Protein AF-A0A8E2IMB8-F1 (afdb_monomer_lite)

Foldseek 3Di:
DDPPPPPDPPPPPQQDDDDCDDPCVPPDDDDGAHPVNVVVLVVVLVPDDDPCVNVVSVVVVD

Radius of gyration: 16.47 Å; chains: 1; bounding box: 50×18×37 Å

Secondary structure (DSSP, 8-state):
--S----------------S-STTTTSPPPP---HHHHHHHHHHHHH--STTHHHHHHGGG-

pLDDT: mean 78.73, std 18.07, range [35.94, 97.56]

Structure (mmCIF, N/CA/C/O backbone):
data_AF-A0A8E2IMB8-F1
#
_entry.id   AF-A0A8E2IMB8-F1
#
loop_
_atom_site.group_PDB
_atom_site.id
_atom_site.type_symbol
_atom_site.label_atom_id
_atom_site.label_alt_id
_atom_site.label_comp_id
_atom_site.label_asym_id
_atom_site.label_entity_id
_atom_site.label_seq_id
_atom_site.pdbx_PDB_ins_code
_atom_site.Cartn_x
_atom_site.Cartn_y
_atom_site.Cartn_z
_atom_site.occupanc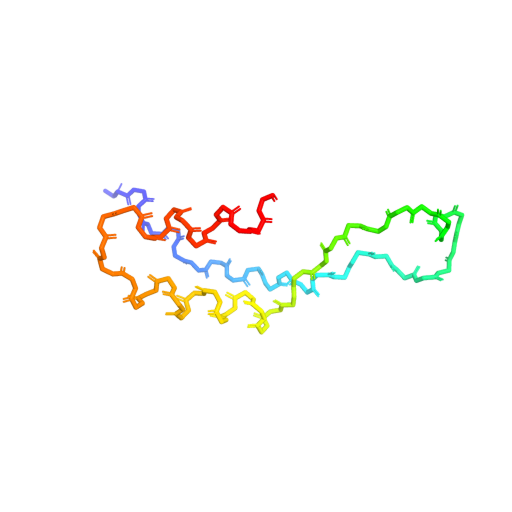y
_atom_site.B_iso_or_equiv
_atom_site.auth_seq_id
_atom_site.auth_comp_id
_atom_site.auth_asym_id
_atom_site.auth_atom_id
_atom_site.pdbx_PDB_model_num
ATOM 1 N N . MET A 1 1 ? -25.124 4.927 -9.064 1.00 35.94 1 MET A N 1
ATOM 2 C CA . MET A 1 1 ? -23.959 4.108 -9.456 1.00 35.94 1 MET A CA 1
ATOM 3 C C . MET A 1 1 ? -22.735 4.778 -8.847 1.00 35.94 1 MET A C 1
ATOM 5 O O . MET A 1 1 ? -22.333 5.828 -9.330 1.00 35.94 1 MET A O 1
ATOM 9 N N . THR A 1 2 ? -22.264 4.300 -7.696 1.00 54.25 2 THR A N 1
ATOM 10 C CA . THR A 1 2 ? -21.132 4.879 -6.952 1.00 54.25 2 THR A CA 1
ATOM 11 C C . THR A 1 2 ? -19.821 4.246 -7.422 1.00 54.25 2 THR A C 1
ATOM 13 O O . THR A 1 2 ? -19.771 3.049 -7.674 1.00 54.25 2 THR A O 1
ATOM 16 N N . LEU A 1 3 ? -18.769 5.059 -7.535 1.00 50.03 3 LEU A N 1
ATOM 17 C CA . LEU A 1 3 ? -17.421 4.766 -8.065 1.00 50.03 3 LEU A CA 1
ATOM 18 C C . LEU A 1 3 ? -16.611 3.677 -7.315 1.00 50.03 3 LEU A C 1
ATOM 20 O O . LEU A 1 3 ? -15.399 3.602 -7.475 1.00 50.03 3 LEU A O 1
ATOM 24 N N . ALA A 1 4 ? -17.242 2.845 -6.485 1.00 46.25 4 ALA A N 1
ATOM 25 C CA . ALA A 1 4 ? -16.564 1.922 -5.572 1.00 46.25 4 ALA A CA 1
ATOM 26 C C . ALA A 1 4 ? -16.278 0.526 -6.157 1.00 46.25 4 ALA A C 1
ATOM 28 O O . ALA A 1 4 ? -15.807 -0.336 -5.425 1.00 46.25 4 ALA A O 1
ATOM 29 N N . ASP A 1 5 ? -16.545 0.303 -7.448 1.00 46.53 5 ASP A N 1
ATOM 30 C CA . ASP A 1 5 ? -16.440 -1.025 -8.072 1.00 46.53 5 ASP A CA 1
ATOM 31 C C . ASP A 1 5 ? -15.261 -1.160 -9.049 1.00 46.53 5 ASP A C 1
ATOM 33 O O . ASP A 1 5 ? -15.288 -1.936 -9.997 1.00 46.53 5 ASP A O 1
ATOM 37 N N . THR A 1 6 ? -14.174 -0.416 -8.825 1.00 49.97 6 THR A N 1
ATOM 38 C CA . THR A 1 6 ? -12.874 -0.756 -9.426 1.00 49.97 6 THR A CA 1
ATOM 39 C C . THR A 1 6 ? -12.153 -1.771 -8.541 1.00 49.97 6 THR A C 1
ATOM 41 O O . THR A 1 6 ? -11.016 -1.559 -8.118 1.00 49.97 6 THR A O 1
ATOM 44 N N . ALA A 1 7 ? -12.842 -2.857 -8.197 1.00 45.59 7 ALA A N 1
ATOM 45 C CA . ALA A 1 7 ? -12.219 -4.021 -7.603 1.00 45.59 7 ALA A CA 1
ATOM 46 C C . ALA A 1 7 ? -11.523 -4.818 -8.716 1.00 45.59 7 ALA A C 1
ATOM 48 O O . ALA A 1 7 ? -12.136 -5.234 -9.693 1.00 45.59 7 ALA A O 1
ATOM 49 N N . ALA A 1 8 ? -10.221 -5.031 -8.539 1.00 48.91 8 ALA A N 1
ATOM 50 C CA . ALA A 1 8 ? -9.484 -6.142 -9.130 1.00 48.91 8 ALA A CA 1
ATOM 51 C C . ALA A 1 8 ? -9.409 -6.216 -10.668 1.00 48.91 8 ALA A C 1
ATOM 53 O O . ALA A 1 8 ? -9.582 -7.283 -11.253 1.00 48.91 8 ALA A O 1
ATOM 54 N N . VAL A 1 9 ? -8.954 -5.151 -11.337 1.00 44.03 9 VAL A N 1
ATOM 55 C CA . VAL A 1 9 ? -8.056 -5.415 -12.474 1.00 44.03 9 VAL A CA 1
ATOM 56 C C . VAL A 1 9 ? -6.712 -5.783 -11.858 1.00 44.03 9 VAL A C 1
ATOM 58 O O . VAL A 1 9 ? -5.879 -4.920 -11.584 1.00 44.03 9 VAL A O 1
ATOM 61 N N . ALA A 1 10 ? -6.540 -7.070 -11.551 1.00 54.66 10 ALA A N 1
ATOM 62 C CA . ALA A 1 10 ? -5.261 -7.647 -11.173 1.00 54.66 10 ALA A CA 1
ATOM 63 C C . ALA A 1 10 ? -4.323 -7.562 -12.384 1.00 54.66 10 ALA A C 1
ATOM 65 O O . ALA A 1 10 ? -4.112 -8.529 -13.112 1.00 54.66 10 ALA A O 1
ATOM 66 N N . VAL A 1 11 ? -3.781 -6.372 -12.635 1.00 54.00 11 VAL A N 1
ATOM 67 C CA . VAL A 1 11 ? -2.579 -6.238 -13.445 1.00 54.00 11 VAL A CA 1
ATOM 68 C C . VAL A 1 11 ? -1.489 -6.891 -12.608 1.00 54.00 11 VAL A C 1
ATOM 70 O O . VAL A 1 11 ? -1.006 -6.307 -11.638 1.00 54.00 11 VAL A O 1
ATOM 73 N N . ALA A 1 12 ? -1.190 -8.153 -12.912 1.00 59.81 12 ALA A N 1
ATOM 74 C CA . ALA A 1 12 ? -0.088 -8.877 -12.307 1.00 59.81 12 ALA A CA 1
ATOM 75 C C . ALA A 1 12 ? 1.211 -8.157 -12.693 1.00 59.81 12 ALA A C 1
ATOM 77 O O . ALA A 1 12 ? 1.779 -8.382 -13.756 1.00 59.81 12 ALA A O 1
ATOM 78 N N . ASP A 1 13 ? 1.629 -7.221 -11.846 1.00 64.44 13 ASP A N 1
ATOM 79 C CA . ASP A 1 13 ? 2.916 -6.552 -11.948 1.00 64.44 13 ASP A CA 1
ATOM 80 C C . ASP A 1 13 ? 4.000 -7.562 -11.548 1.00 64.44 13 ASP A C 1
ATOM 82 O O . ASP A 1 13 ? 4.202 -7.834 -10.358 1.00 64.44 13 ASP A O 1
ATOM 86 N N . ASP A 1 14 ? 4.652 -8.144 -12.559 1.00 67.50 14 ASP A N 1
ATOM 87 C CA . ASP A 1 14 ? 5.696 -9.172 -12.442 1.00 67.50 14 ASP A CA 1
ATOM 88 C C . ASP A 1 14 ? 7.014 -8.642 -11.840 1.00 67.50 14 ASP A C 1
ATOM 90 O O . ASP A 1 14 ? 7.943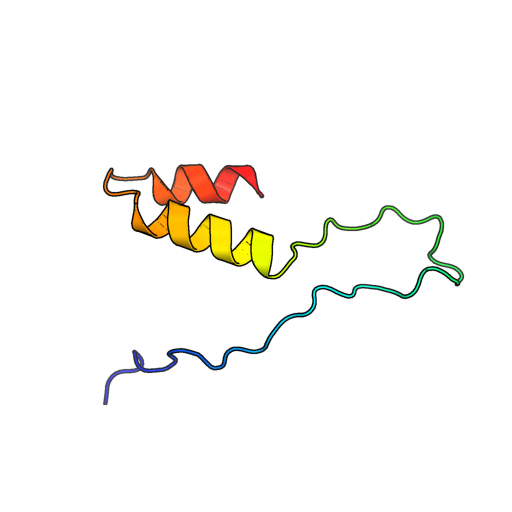 -9.408 -11.577 1.00 67.50 14 ASP A O 1
ATOM 94 N N . GLY A 1 15 ? 7.095 -7.331 -11.584 1.00 62.75 15 GLY A N 1
ATOM 95 C CA . GLY A 1 15 ? 8.226 -6.677 -10.936 1.00 62.75 15 GLY A CA 1
ATOM 96 C C . GLY A 1 15 ? 9.518 -6.704 -11.758 1.00 62.75 15 GLY A C 1
ATOM 97 O O . GLY A 1 15 ? 10.578 -6.355 -11.229 1.00 62.75 15 GLY A O 1
ATOM 98 N N . ASN A 1 16 ? 9.475 -7.107 -13.032 1.00 67.50 16 ASN A N 1
ATOM 99 C CA . ASN A 1 16 ? 10.667 -7.245 -13.858 1.00 67.50 16 ASN A CA 1
ATOM 100 C C . ASN A 1 16 ? 11.141 -5.882 -14.393 1.00 67.50 16 ASN A C 1
ATOM 102 O O . ASN A 1 16 ? 10.769 -5.438 -15.477 1.00 67.50 16 ASN A O 1
ATOM 106 N N . VAL A 1 17 ? 12.027 -5.213 -13.650 1.00 65.38 17 VAL A N 1
ATOM 107 C CA . VAL A 1 17 ? 12.682 -3.967 -14.085 1.00 65.38 17 VAL A CA 1
ATOM 108 C C . VAL A 1 17 ? 14.118 -4.223 -14.551 1.00 65.38 17 VAL A C 1
ATOM 110 O O . VAL A 1 17 ? 15.097 -3.978 -13.849 1.00 65.38 17 VAL A O 1
ATOM 113 N N . GLY A 1 18 ? 14.241 -4.669 -15.801 1.00 63.47 18 GLY A N 1
ATOM 114 C CA . GLY A 1 18 ? 15.491 -4.634 -16.564 1.00 63.47 18 GLY A CA 1
ATOM 115 C C . GLY A 1 18 ? 16.296 -5.934 -16.563 1.00 63.47 18 GLY A C 1
ATOM 116 O O . GLY A 1 18 ? 16.918 -6.317 -15.573 1.00 63.47 18 GLY A O 1
ATOM 117 N N . SER A 1 19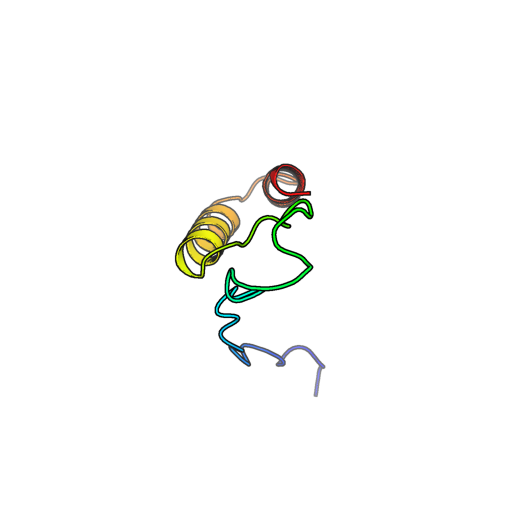 ? 16.381 -6.556 -17.739 1.00 62.19 19 SER A N 1
ATOM 118 C CA . SER A 1 19 ? 17.312 -7.647 -18.023 1.00 62.19 19 SER A CA 1
ATOM 119 C C . SER A 1 19 ? 18.756 -7.154 -17.874 1.00 62.19 19 SER A C 1
ATOM 121 O O . SER A 1 19 ? 19.158 -6.161 -18.479 1.00 62.19 19 SER A O 1
ATOM 123 N N . GLY A 1 20 ? 19.534 -7.835 -17.034 1.00 64.69 20 GLY A N 1
ATOM 124 C CA . GLY A 1 20 ? 20.843 -7.409 -16.527 1.00 64.69 20 GLY A CA 1
ATOM 125 C C . GLY A 1 20 ? 22.008 -7.366 -17.521 1.00 64.69 20 GLY A C 1
ATOM 126 O O . GLY A 1 20 ? 23.123 -7.669 -17.121 1.00 64.69 20 GLY A O 1
ATOM 127 N N . LYS A 1 21 ? 21.801 -6.993 -18.787 1.00 68.94 21 LYS A N 1
ATOM 128 C CA . LYS A 1 21 ? 22.894 -6.716 -19.729 1.00 68.94 21 LYS A CA 1
ATOM 129 C C . LYS A 1 21 ? 22.611 -5.429 -20.495 1.00 68.94 21 LYS A C 1
ATOM 131 O O . LYS A 1 21 ? 21.718 -5.378 -21.333 1.00 68.94 21 LYS A O 1
ATOM 136 N N . GLY A 1 22 ? 23.368 -4.376 -20.189 1.00 74.88 22 GLY A N 1
ATOM 137 C CA . GLY A 1 22 ? 23.295 -3.104 -20.903 1.00 74.88 22 GLY A CA 1
ATOM 138 C C . GLY A 1 22 ? 23.957 -1.942 -20.155 1.00 74.88 22 GLY A C 1
ATOM 139 O O . GLY A 1 22 ? 24.348 -2.092 -18.998 1.00 74.88 22 GLY A O 1
ATOM 140 N N . PRO A 1 23 ? 24.031 -0.743 -20.762 1.00 78.19 23 PRO A N 1
ATOM 141 C CA . PRO A 1 23 ? 24.748 0.426 -20.222 1.00 78.19 23 PRO A CA 1
ATOM 142 C C . PRO A 1 23 ? 24.331 0.889 -18.811 1.00 78.19 23 PRO A C 1
ATOM 144 O O . PRO A 1 23 ? 24.983 1.742 -18.213 1.00 78.19 23 PRO A O 1
ATOM 147 N N . ARG A 1 24 ? 23.223 0.362 -18.276 1.00 77.56 24 ARG A N 1
ATOM 148 C CA . ARG A 1 24 ? 22.652 0.701 -16.964 1.00 77.56 24 ARG A CA 1
ATOM 149 C C . ARG A 1 24 ? 23.029 -0.281 -15.851 1.00 77.56 24 ARG A C 1
ATOM 151 O O . ARG A 1 24 ? 22.608 -0.063 -14.724 1.00 77.56 24 ARG A O 1
ATOM 158 N N . GLU A 1 25 ? 23.825 -1.311 -16.131 1.00 79.56 25 GLU A N 1
ATOM 159 C CA . GLU A 1 25 ? 24.223 -2.331 -15.146 1.00 79.56 25 GLU A CA 1
ATOM 160 C C . GLU A 1 25 ? 24.922 -1.741 -13.910 1.00 79.56 25 GLU A C 1
ATOM 162 O O . GLU A 1 25 ? 24.700 -2.201 -12.795 1.00 79.56 25 GLU A O 1
ATOM 167 N N . LYS A 1 26 ? 25.697 -0.665 -14.091 1.00 81.88 26 LYS A N 1
ATOM 168 C CA . LYS A 1 26 ? 26.411 0.028 -13.005 1.00 81.88 26 LYS A CA 1
ATOM 169 C C . LYS A 1 26 ? 25.534 0.984 -12.185 1.00 81.88 26 LYS A C 1
ATOM 171 O O . LYS A 1 26 ? 26.036 1.624 -11.266 1.00 81.88 26 LYS A O 1
ATOM 176 N N . ARG A 1 27 ? 24.253 1.156 -12.532 1.00 84.56 27 ARG A N 1
ATOM 177 C CA . ARG A 1 27 ? 23.355 2.063 -11.801 1.00 84.56 27 ARG A CA 1
ATOM 178 C C . ARG A 1 27 ? 22.767 1.366 -10.569 1.00 84.56 27 ARG A C 1
ATOM 180 O O . ARG A 1 27 ? 22.452 0.179 -10.652 1.00 84.56 27 ARG A O 1
ATOM 187 N N . PRO A 1 28 ? 22.538 2.100 -9.463 1.00 84.69 28 PRO A N 1
ATOM 188 C CA . PRO A 1 28 ? 21.759 1.593 -8.340 1.00 84.69 28 PRO A CA 1
ATOM 189 C C . PRO A 1 28 ? 20.409 1.052 -8.819 1.00 84.69 28 PRO A C 1
ATOM 191 O O . PRO A 1 28 ? 19.691 1.724 -9.568 1.00 84.69 28 PRO A O 1
ATOM 194 N N . LYS A 1 29 ? 20.073 -0.172 -8.406 1.00 81.44 29 LYS A N 1
ATOM 195 C CA . LYS A 1 29 ? 18.790 -0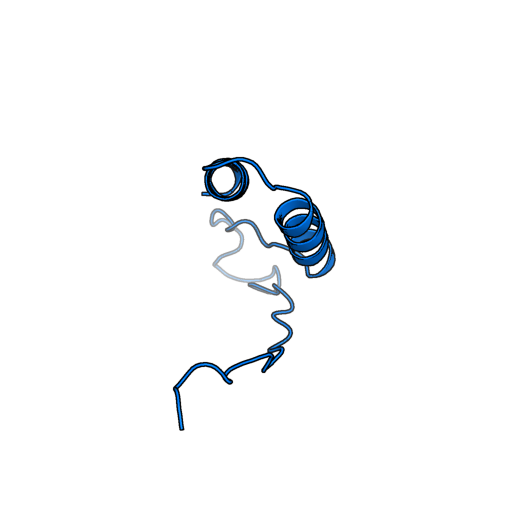.797 -8.730 1.00 81.44 29 LYS A CA 1
ATOM 196 C C . LYS A 1 29 ? 17.753 -0.389 -7.694 1.00 81.44 29 LYS A C 1
ATOM 198 O O . LYS A 1 29 ? 18.030 -0.382 -6.497 1.00 81.44 29 LYS A O 1
ATOM 203 N N . ARG A 1 30 ? 16.550 -0.062 -8.167 1.00 84.25 30 ARG A N 1
ATOM 204 C CA . ARG A 1 30 ? 15.384 0.066 -7.290 1.00 84.25 30 ARG A CA 1
ATOM 205 C C . ARG A 1 30 ? 15.035 -1.321 -6.757 1.00 84.25 30 ARG A C 1
ATOM 207 O O . ARG A 1 30 ? 15.174 -2.304 -7.483 1.00 84.25 30 ARG A O 1
ATOM 214 N N . ARG A 1 31 ? 14.586 -1.389 -5.505 1.00 85.12 31 ARG A N 1
ATOM 215 C CA . ARG A 1 31 ? 14.049 -2.626 -4.932 1.00 85.12 31 ARG A CA 1
ATOM 216 C C . ARG A 1 31 ? 12.810 -3.048 -5.725 1.00 85.12 31 ARG A C 1
ATOM 218 O O . ARG A 1 31 ? 11.985 -2.202 -6.068 1.00 85.12 31 ARG A O 1
ATOM 225 N N . THR A 1 32 ? 12.703 -4.338 -6.012 1.00 85.88 32 THR A N 1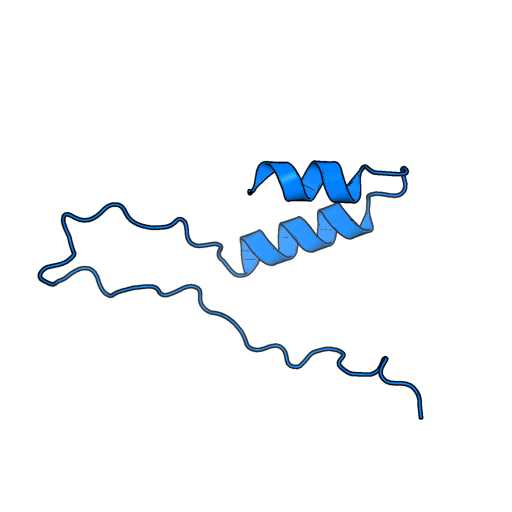
ATOM 226 C CA . THR A 1 32 ? 11.525 -4.954 -6.623 1.00 85.88 32 THR A CA 1
ATOM 227 C C . THR A 1 32 ? 10.794 -5.767 -5.573 1.00 85.88 32 THR A C 1
ATOM 229 O O . THR A 1 32 ? 11.411 -6.468 -4.772 1.00 85.88 32 THR A O 1
ATOM 232 N N . PHE A 1 33 ? 9.473 -5.659 -5.569 1.00 87.81 33 PHE A N 1
ATOM 233 C CA . PHE A 1 33 ? 8.627 -6.449 -4.692 1.00 87.81 33 PHE A CA 1
ATOM 234 C C . PHE A 1 33 ? 7.994 -7.559 -5.513 1.00 87.81 33 PHE A C 1
ATOM 236 O O . PHE A 1 33 ? 7.299 -7.286 -6.494 1.00 87.81 33 PHE A O 1
ATOM 243 N N . THR A 1 34 ? 8.254 -8.801 -5.118 1.00 90.00 34 THR A N 1
ATOM 244 C CA . THR A 1 34 ? 7.642 -9.969 -5.751 1.00 90.00 34 THR A CA 1
ATOM 245 C C . THR A 1 34 ? 6.141 -9.999 -5.464 1.00 90.00 34 THR A C 1
ATOM 247 O O . THR A 1 34 ? 5.660 -9.360 -4.524 1.00 90.00 34 THR A O 1
ATOM 250 N N . ALA A 1 35 ? 5.388 -10.756 -6.261 1.00 91.88 35 ALA A N 1
ATOM 251 C CA . ALA A 1 35 ? 3.969 -10.985 -5.997 1.00 91.88 35 ALA A CA 1
ATOM 252 C C . ALA A 1 35 ? 3.743 -11.595 -4.600 1.00 91.88 35 ALA A C 1
ATOM 254 O O . ALA A 1 35 ? 2.900 -11.112 -3.854 1.00 91.88 35 ALA A O 1
ATOM 255 N N . GLU A 1 36 ? 4.558 -12.581 -4.215 1.00 92.06 36 GLU A N 1
ATOM 256 C CA . GLU A 1 36 ? 4.523 -13.215 -2.888 1.00 92.06 36 GLU A CA 1
ATOM 257 C C . GLU A 1 36 ? 4.732 -12.204 -1.758 1.00 92.06 36 GLU A C 1
ATOM 259 O O . GLU A 1 36 ? 3.984 -12.188 -0.784 1.00 92.06 36 GLU A O 1
ATOM 264 N N . TYR A 1 37 ? 5.711 -11.308 -1.911 1.00 92.88 37 TYR A N 1
ATOM 265 C CA . TYR A 1 37 ? 5.961 -10.263 -0.926 1.00 92.88 37 TYR A CA 1
ATOM 266 C C . TYR A 1 37 ? 4.753 -9.328 -0.788 1.00 92.88 37 TYR A C 1
ATOM 268 O O . TYR A 1 37 ? 4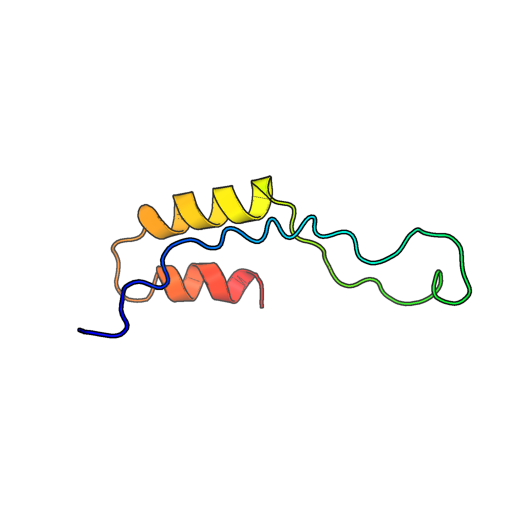.330 -9.010 0.322 1.00 92.88 37 TYR A O 1
ATOM 276 N N . LYS A 1 38 ? 4.169 -8.909 -1.918 1.00 92.81 38 LYS A N 1
ATOM 277 C CA . LYS A 1 38 ? 2.973 -8.055 -1.927 1.00 92.81 38 LYS A CA 1
ATOM 278 C C . LYS A 1 38 ? 1.791 -8.752 -1.237 1.00 92.81 38 LYS A C 1
ATOM 280 O O . LYS A 1 38 ? 1.105 -8.110 -0.449 1.00 92.81 38 LYS A O 1
ATOM 285 N N . LEU A 1 39 ? 1.587 -10.050 -1.476 1.00 95.62 39 LEU A N 1
ATOM 286 C CA . LEU A 1 39 ? 0.535 -10.842 -0.827 1.00 95.62 39 LEU A CA 1
ATOM 287 C C . LEU A 1 39 ? 0.740 -10.942 0.690 1.00 95.62 39 LEU A C 1
ATOM 289 O O . LEU A 1 39 ? -0.190 -10.664 1.440 1.00 95.62 39 LEU A O 1
ATOM 293 N N . GLY A 1 40 ? 1.962 -11.212 1.155 1.00 95.31 40 GLY A N 1
ATOM 294 C CA . GLY A 1 40 ? 2.256 -11.256 2.592 1.00 95.31 40 GLY A CA 1
ATOM 295 C C . GLY A 1 40 ? 2.036 -9.916 3.309 1.00 95.31 40 GLY A C 1
ATOM 296 O O . GLY A 1 40 ? 1.711 -9.885 4.498 1.00 95.31 40 GLY A O 1
ATOM 297 N N . ILE A 1 41 ? 2.180 -8.789 2.604 1.00 94.62 41 ILE A N 1
ATOM 298 C CA . ILE A 1 41 ? 1.818 -7.467 3.136 1.00 94.62 41 ILE A CA 1
ATOM 299 C C . ILE A 1 41 ? 0.297 -7.304 3.237 1.00 94.62 41 ILE A C 1
ATOM 301 O O . ILE A 1 41 ? -0.172 -6.725 4.216 1.00 94.62 41 ILE A O 1
ATOM 305 N N . LEU A 1 42 ? -0.471 -7.810 2.268 1.00 95.31 42 LEU A N 1
ATOM 306 C CA . LEU A 1 42 ? -1.936 -7.765 2.314 1.00 95.31 42 LEU A CA 1
ATOM 307 C C . LEU A 1 42 ? -2.486 -8.597 3.477 1.00 95.31 42 LEU A C 1
ATOM 309 O O . LEU A 1 42 ? -3.299 -8.087 4.242 1.00 95.31 42 LEU A O 1
ATOM 313 N N . GLU A 1 43 ? -1.970 -9.809 3.683 1.00 97.38 43 GLU A N 1
ATOM 314 C CA . GLU A 1 43 ? -2.339 -10.653 4.828 1.00 97.38 43 GLU A CA 1
ATOM 315 C C . GLU A 1 43 ? -2.077 -9.938 6.162 1.00 97.38 43 GLU A C 1
ATOM 317 O O . GLU A 1 43 ? -2.949 -9.860 7.027 1.00 97.38 43 GLU A O 1
ATOM 322 N N . GLN A 1 44 ? -0.894 -9.333 6.324 1.00 96.25 44 GLN A N 1
ATOM 323 C CA . GLN A 1 44 ? -0.585 -8.536 7.514 1.00 96.25 44 GLN A CA 1
ATOM 324 C C . GLN A 1 44 ? -1.519 -7.333 7.660 1.00 96.25 44 GLN A C 1
ATOM 326 O O . GLN A 1 44 ? -1.941 -7.020 8.768 1.00 96.25 44 GLN A O 1
ATOM 331 N N . TYR A 1 45 ? -1.844 -6.649 6.563 1.00 96.62 45 TYR A N 1
ATOM 332 C CA . TYR A 1 45 ? -2.726 -5.486 6.578 1.00 96.62 45 TYR A CA 1
ATOM 333 C C . TYR A 1 45 ? -4.134 -5.838 7.077 1.00 96.62 45 TYR A C 1
ATOM 335 O O . TYR A 1 45 ? -4.724 -5.065 7.837 1.00 96.62 45 TYR A O 1
ATOM 343 N N . GLU A 1 46 ? -4.659 -6.998 6.679 1.00 96.50 46 GLU A N 1
ATOM 344 C CA . GLU A 1 46 ? -5.978 -7.489 7.089 1.00 96.50 46 GLU A CA 1
ATOM 345 C C . GLU A 1 46 ? -6.046 -7.826 8.584 1.00 96.50 46 GLU A C 1
ATOM 347 O O . GLU A 1 46 ? -7.056 -7.540 9.227 1.00 96.50 46 GLU A O 1
ATOM 352 N N . LEU A 1 47 ? -4.958 -8.346 9.162 1.00 97.44 47 LEU A N 1
ATOM 353 C CA . LEU A 1 47 ? -4.873 -8.683 10.589 1.00 97.44 47 LEU A CA 1
ATOM 354 C C . LEU A 1 47 ? -4.791 -7.454 11.513 1.00 97.44 47 LEU A C 1
ATOM 356 O O . LEU A 1 47 ? -5.011 -7.569 12.719 1.00 97.44 47 LEU A O 1
ATOM 360 N N . LEU A 1 48 ? -4.460 -6.273 10.982 1.00 97.56 48 LEU A N 1
ATOM 361 C CA . LEU A 1 48 ? -4.291 -5.055 11.775 1.00 97.56 48 LEU A CA 1
ATOM 362 C C . LEU A 1 48 ? -5.623 -4.324 11.992 1.00 97.56 48 LEU A C 1
ATOM 364 O O . LEU A 1 48 ? -6.193 -3.730 11.066 1.00 97.56 48 LEU A O 1
ATOM 368 N N . THR A 1 49 ? -6.061 -4.299 13.251 1.00 96.31 49 THR A N 1
ATOM 369 C CA . THR A 1 49 ? -7.296 -3.643 13.716 1.00 96.31 49 THR A CA 1
ATOM 370 C C . THR A 1 49 ? -7.053 -2.301 14.404 1.00 96.31 49 THR A C 1
ATOM 372 O O . THR A 1 49 ? -7.938 -1.448 14.411 1.00 96.31 49 THR A O 1
ATOM 375 N N . GLU A 1 50 ? -5.861 -2.094 14.966 1.00 96.94 50 GLU A N 1
ATOM 376 C CA . GLU A 1 50 ? -5.550 -0.904 15.757 1.00 96.94 50 GLU A CA 1
ATOM 377 C C . GLU A 1 50 ? -5.466 0.374 14.901 1.00 96.94 50 GLU A C 1
ATOM 379 O O . GLU A 1 50 ? -4.875 0.360 13.805 1.00 96.94 50 GLU A O 1
ATOM 384 N N . PRO A 1 51 ? -5.983 1.516 15.399 1.00 96.50 51 PRO A N 1
ATOM 385 C CA . PRO A 1 51 ? -5.854 2.800 14.724 1.00 96.50 51 PRO A CA 1
ATOM 386 C C . PRO A 1 51 ? -4.391 3.122 14.396 1.00 96.50 51 PRO A C 1
ATOM 388 O O . PRO A 1 51 ? -3.514 3.133 15.256 1.00 96.50 51 PRO A O 1
ATOM 391 N N . GLY A 1 52 ? -4.109 3.387 13.121 1.00 95.81 52 GLY A N 1
ATOM 392 C CA . GLY A 1 52 ? -2.771 3.757 12.651 1.00 95.81 52 GLY A CA 1
ATOM 393 C C . GLY A 1 52 ? -1.794 2.596 12.428 1.00 95.81 52 GLY A C 1
ATOM 394 O O . GLY A 1 52 ? -0.755 2.818 11.801 1.00 95.81 52 GLY A O 1
ATOM 395 N N . ALA A 1 53 ? -2.116 1.360 12.828 1.00 96.62 53 ALA A N 1
ATOM 396 C CA . ALA A 1 53 ? -1.218 0.215 12.650 1.00 96.62 53 ALA A CA 1
ATOM 397 C C . ALA A 1 53 ? -0.957 -0.108 11.171 1.00 96.62 53 ALA A C 1
ATOM 399 O O . ALA A 1 53 ? 0.185 -0.330 10.769 1.00 96.62 53 ALA A O 1
ATOM 400 N N . ARG A 1 54 ? -1.990 -0.014 10.327 1.00 95.75 54 ARG A N 1
ATOM 401 C CA . ARG A 1 54 ? -1.871 -0.149 8.864 1.00 95.75 54 ARG A CA 1
ATOM 402 C C . ARG A 1 54 ? -0.898 0.868 8.264 1.00 95.75 54 ARG A C 1
ATOM 404 O O . ARG A 1 54 ? -0.056 0.529 7.440 1.00 95.75 54 ARG A O 1
ATOM 411 N N . GLY A 1 55 ? -0.965 2.120 8.718 1.00 95.25 55 GLY A N 1
ATOM 412 C CA . GLY A 1 55 ? -0.034 3.163 8.286 1.00 95.25 55 GLY A CA 1
ATOM 413 C C . GLY A 1 55 ? 1.391 2.930 8.795 1.00 95.25 55 GLY A C 1
ATOM 414 O O . GLY A 1 55 ? 2.352 3.259 8.103 1.00 95.25 55 GLY A O 1
ATOM 415 N N . ALA A 1 56 ? 1.545 2.360 9.992 1.00 96.25 56 ALA A N 1
ATOM 416 C CA . ALA A 1 56 ? 2.847 1.977 10.528 1.00 96.25 56 ALA A CA 1
ATOM 417 C C . ALA A 1 56 ? 3.482 0.818 9.744 1.00 96.25 56 ALA A C 1
ATOM 419 O O . ALA A 1 56 ? 4.688 0.853 9.522 1.00 96.25 56 ALA A O 1
ATOM 420 N N . LEU A 1 57 ? 2.686 -0.157 9.286 1.00 95.56 57 LEU A N 1
ATOM 421 C CA . LEU A 1 57 ? 3.137 -1.232 8.397 1.00 95.56 57 LEU A CA 1
ATOM 422 C C . LEU A 1 57 ? 3.700 -0.664 7.087 1.00 95.56 57 LEU A C 1
ATOM 424 O O . LEU A 1 57 ? 4.848 -0.932 6.753 1.00 95.56 57 LEU A O 1
ATOM 428 N N . LEU A 1 58 ? 2.933 0.174 6.385 1.00 93.38 58 LEU A N 1
ATOM 429 C CA . LEU A 1 58 ? 3.309 0.665 5.052 1.00 93.38 58 LEU A CA 1
ATOM 430 C C . LEU A 1 58 ? 4.509 1.623 5.060 1.00 93.38 58 LEU A C 1
ATOM 432 O O . LEU A 1 58 ? 5.286 1.646 4.110 1.00 93.38 58 LEU A O 1
ATOM 436 N N . ARG A 1 59 ? 4.707 2.390 6.139 1.00 94.94 59 ARG A N 1
ATOM 437 C CA . ARG A 1 59 ? 5.864 3.294 6.272 1.00 94.94 59 ARG A CA 1
ATOM 438 C C . ARG A 1 59 ? 7.203 2.572 6.408 1.00 94.94 59 ARG A C 1
ATOM 440 O O . ARG A 1 59 ? 8.227 3.209 6.201 1.00 94.94 59 ARG A O 1
ATOM 447 N N . LYS A 1 60 ? 7.215 1.278 6.739 1.00 89.69 60 LYS A N 1
ATOM 448 C CA . LYS A 1 60 ? 8.453 0.480 6.760 1.00 89.69 60 LYS A CA 1
ATOM 449 C C . LYS A 1 60 ? 9.047 0.288 5.364 1.00 89.69 60 LYS A C 1
ATOM 451 O O . LYS A 1 60 ? 10.235 0.013 5.254 1.00 89.69 60 LYS A O 1
ATOM 456 N N . GLU A 1 61 ? 8.228 0.440 4.324 1.00 82.00 61 GLU A N 1
ATOM 457 C CA . GLU A 1 61 ? 8.623 0.174 2.941 1.00 82.00 61 GLU A CA 1
ATOM 458 C C . GLU A 1 61 ? 8.884 1.428 2.098 1.00 82.00 61 GLU A C 1
ATOM 460 O O . GLU A 1 61 ? 9.274 1.285 0.934 1.00 82.00 61 GLU A O 1
ATOM 465 N N . GLY A 1 62 ? 8.647 2.614 2.675 1.00 71.31 62 GLY A N 1
ATOM 466 C CA . GLY A 1 62 ? 8.821 3.927 2.041 1.00 71.31 62 GLY A CA 1
ATOM 467 C C . GLY A 1 62 ? 10.261 4.415 1.960 1.00 71.31 62 GLY A C 1
ATOM 468 O O . GLY A 1 62 ? 11.129 3.882 2.686 1.00 71.31 62 GLY A O 1
#

Organism: NCBI:txid1487726

Sequence (62 aa):
MTLADTAAVAVADDGNVGSGKGPREKRPKRRTFTAEYKLGILEQYELLTEPGARGALLRKEG